Protein AF-A0A7S3TUL5-F1 (afdb_monomer_lite)

Organism: NCBI:txid141414

Sequence (119 aa):
ETARLPGVASVVRGINGSQAADGTREETILWRGMGNMHVTNRFMMLGGTELACCSATSQLDIAARYARKGGNALLFRIRSTTFMNLGCDISDLSAFPHEKEFLYPPLTFLHPNGVVHKL

Secondary structure (DSSP, 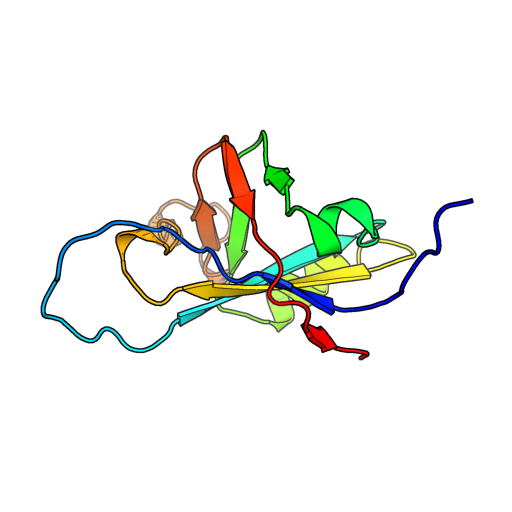8-state):
----B-SEEEEE------S-----PPPEEEEEEEET--B-HHHHHH-EEESS-EEEES-HHHHHHHHTSSSSEEEEEEEE-SGGGSPEE-TTTSS-GGG-EEEEPTTEEE-EEEEEE--

Radius of gyration: 14.52 Å; chains: 1; bounding box: 44×28×36 Å

pLDDT: mean 80.24, std 21.26, range [32.09, 97.94]

Foldseek 3Di:
DWDFDAFAFEWEDDDPDPDDDPDFDDKQKKKAKAAPDTDTVCCQVPFDWAQAKGKIASDPVLRVVNQPPYPGMYMYTYIDGDPVRWACQCLVVDPHNVRRIGIHHGRDTTHTPNDTDDD

Structure (mmCIF, N/CA/C/O backbone):
data_AF-A0A7S3TUL5-F1
#
_entry.id   AF-A0A7S3TUL5-F1
#
loop_
_atom_site.group_PDB
_atom_site.id
_atom_site.type_symbol
_atom_site.label_atom_id
_atom_site.label_alt_id
_atom_site.label_comp_id
_atom_site.label_asym_id
_atom_site.label_entity_id
_atom_site.label_seq_id
_atom_site.pdbx_PDB_ins_code
_atom_site.Cartn_x
_atom_site.Cartn_y
_atom_site.Cartn_z
_atom_site.occupancy
_atom_site.B_iso_or_equiv
_atom_site.auth_seq_id
_atom_site.auth_comp_id
_atom_site.auth_asym_id
_atom_site.auth_atom_id
_atom_site.pdbx_PDB_model_num
ATOM 1 N N . GLU A 1 1 ? 25.106 8.239 -4.232 1.00 34.94 1 GLU A N 1
ATOM 2 C CA . GLU A 1 1 ? 25.076 6.772 -4.382 1.00 34.94 1 GLU A CA 1
ATOM 3 C C . GLU A 1 1 ? 24.132 6.205 -3.325 1.00 34.94 1 GLU A C 1
ATOM 5 O O . GLU A 1 1 ? 24.453 6.217 -2.145 1.00 34.94 1 GLU A O 1
ATOM 10 N N . THR A 1 2 ? 22.888 5.901 -3.697 1.00 40.09 2 THR A N 1
ATOM 11 C CA . THR A 1 2 ? 21.824 5.585 -2.728 1.00 40.09 2 THR A CA 1
ATOM 12 C C . THR A 1 2 ? 21.754 4.073 -2.554 1.00 40.09 2 THR A C 1
ATOM 14 O O . THR A 1 2 ? 21.384 3.369 -3.495 1.00 40.09 2 THR A O 1
ATOM 17 N N . ALA A 1 3 ? 22.145 3.571 -1.380 1.00 41.06 3 ALA A N 1
ATOM 18 C CA . ALA A 1 3 ? 22.122 2.143 -1.076 1.00 41.06 3 ALA A CA 1
ATOM 19 C C . ALA A 1 3 ? 20.706 1.567 -1.272 1.00 41.06 3 ALA A C 1
ATOM 21 O O . ALA A 1 3 ? 19.731 2.087 -0.729 1.00 41.06 3 ALA A O 1
ATOM 22 N N . ARG A 1 4 ? 20.611 0.521 -2.100 1.00 45.22 4 ARG A N 1
ATOM 23 C CA . ARG A 1 4 ? 19.381 -0.209 -2.427 1.00 45.22 4 ARG A CA 1
ATOM 24 C C . ARG A 1 4 ? 19.258 -1.368 -1.445 1.00 45.22 4 ARG A C 1
ATOM 26 O O . ARG A 1 4 ? 20.171 -2.187 -1.371 1.00 45.22 4 ARG A O 1
ATOM 33 N N . LEU A 1 5 ? 18.161 -1.435 -0.699 1.00 45.19 5 LEU A N 1
ATOM 34 C CA . LEU A 1 5 ? 17.906 -2.533 0.231 1.00 45.19 5 LEU A CA 1
ATOM 35 C C . LEU A 1 5 ? 16.775 -3.412 -0.319 1.00 45.19 5 LEU A C 1
ATOM 37 O O . LEU A 1 5 ? 15.659 -2.914 -0.474 1.00 45.19 5 LEU A O 1
ATOM 41 N N . PRO A 1 6 ? 17.028 -4.701 -0.609 1.00 38.50 6 PRO A N 1
ATOM 42 C CA . PRO A 1 6 ? 15.955 -5.648 -0.870 1.00 38.50 6 PRO A CA 1
ATOM 43 C C . PRO A 1 6 ? 15.253 -5.972 0.455 1.00 38.50 6 PRO A C 1
ATOM 45 O O . PRO A 1 6 ? 15.899 -6.397 1.418 1.00 38.50 6 PRO A O 1
ATOM 48 N N . GLY A 1 7 ? 13.939 -5.762 0.524 1.00 37.53 7 GLY A N 1
ATOM 49 C CA . GLY A 1 7 ? 13.159 -6.148 1.695 1.00 37.53 7 GLY A CA 1
ATOM 50 C C . GLY A 1 7 ? 11.718 -5.645 1.707 1.00 37.53 7 GLY A C 1
ATOM 51 O O . GLY A 1 7 ? 11.380 -4.626 1.109 1.00 37.53 7 GLY A O 1
ATOM 52 N N . VAL A 1 8 ? 10.875 -6.393 2.413 1.00 40.91 8 VAL A N 1
ATOM 53 C CA . VAL A 1 8 ? 9.488 -6.063 2.753 1.00 40.91 8 VAL A CA 1
ATOM 54 C C . VAL A 1 8 ? 9.510 -4.913 3.755 1.00 40.91 8 VAL A C 1
ATOM 56 O O . VAL A 1 8 ? 10.056 -5.073 4.845 1.00 40.91 8 VAL A O 1
ATOM 59 N N . ALA A 1 9 ? 8.929 -3.765 3.414 1.00 42.16 9 ALA A N 1
ATOM 60 C CA . ALA A 1 9 ? 8.861 -2.614 4.309 1.00 42.16 9 ALA A CA 1
ATOM 61 C C . ALA A 1 9 ? 7.558 -2.668 5.114 1.00 42.16 9 ALA A C 1
ATOM 63 O O . ALA A 1 9 ? 6.473 -2.665 4.536 1.00 42.16 9 ALA A O 1
ATOM 64 N N . SER A 1 10 ? 7.615 -2.698 6.445 1.00 37.38 10 SER A N 1
ATOM 65 C CA . SER A 1 10 ? 6.401 -2.456 7.230 1.00 37.38 10 SER A CA 1
ATOM 66 C C . SER A 1 10 ? 6.160 -0.961 7.408 1.00 37.38 10 SER A C 1
ATOM 68 O O . SER A 1 10 ? 7.054 -0.192 7.763 1.00 37.38 10 SER A O 1
ATOM 70 N N . VAL A 1 11 ? 4.924 -0.552 7.145 1.00 46.19 11 VAL A N 1
ATOM 71 C CA . VAL A 1 11 ? 4.469 0.832 7.224 1.00 46.19 11 VAL A CA 1
ATOM 72 C C . VAL A 1 11 ? 3.430 0.910 8.334 1.00 46.19 11 VAL A C 1
ATOM 74 O O . VAL A 1 11 ? 2.413 0.220 8.310 1.00 46.19 11 VAL A O 1
ATOM 77 N N . VAL A 1 12 ? 3.690 1.755 9.323 1.00 41.38 12 VAL A N 1
ATOM 78 C CA . VAL A 1 12 ? 2.740 2.100 10.377 1.00 41.38 12 VAL A CA 1
ATOM 79 C C . VAL A 1 12 ? 2.225 3.495 10.074 1.00 41.38 12 VAL A C 1
ATOM 81 O O . VAL A 1 12 ? 2.977 4.462 10.100 1.00 41.38 12 VAL A O 1
ATOM 84 N N . ARG A 1 13 ? 0.929 3.622 9.794 1.00 41.25 13 ARG A N 1
ATOM 85 C CA . ARG A 1 13 ? 0.298 4.929 9.612 1.00 41.25 13 ARG A CA 1
ATOM 86 C C . ARG A 1 13 ? 0.134 5.598 10.981 1.00 41.25 13 ARG A C 1
ATOM 88 O O . ARG A 1 13 ? -0.803 5.295 11.713 1.00 41.25 13 ARG A O 1
ATOM 95 N N . GLY A 1 14 ? 1.058 6.487 11.338 1.00 32.72 14 GLY A N 1
ATOM 96 C CA . GLY A 1 14 ? 0.915 7.359 12.503 1.00 32.72 14 GLY A CA 1
ATOM 97 C C . GLY A 1 14 ? -0.020 8.521 12.178 1.00 32.72 14 GLY A C 1
ATOM 98 O O . GLY A 1 14 ? 0.382 9.453 11.490 1.00 32.72 14 GLY A O 1
ATOM 99 N N . ILE A 1 15 ? -1.266 8.472 12.652 1.00 36.03 15 ILE A N 1
ATOM 100 C CA . ILE A 1 15 ? -2.107 9.669 12.751 1.00 36.03 15 ILE A CA 1
ATOM 101 C C . ILE A 1 15 ? -1.922 10.177 14.183 1.00 36.03 15 ILE A C 1
ATOM 103 O O . ILE A 1 15 ? -2.477 9.591 15.108 1.00 36.03 15 ILE A O 1
ATOM 107 N N . ASN A 1 16 ? -1.131 11.236 14.386 1.00 32.28 16 ASN A N 1
ATOM 108 C CA . ASN A 1 16 ? -1.084 11.939 15.673 1.00 32.28 16 ASN A CA 1
ATOM 109 C C . ASN A 1 16 ? -2.344 12.804 15.808 1.00 32.28 16 ASN A C 1
ATOM 111 O O . ASN A 1 16 ? -2.300 14.024 15.685 1.00 32.28 16 ASN A O 1
ATOM 115 N N . GLY A 1 17 ? -3.485 12.147 16.006 1.00 32.09 17 GLY A N 1
ATOM 116 C CA . GLY A 1 17 ? -4.689 12.777 16.520 1.00 32.09 17 GLY A CA 1
ATOM 117 C C . GLY A 1 17 ? -4.656 12.678 18.036 1.00 32.09 17 GLY A C 1
ATOM 118 O O . GLY A 1 17 ? -4.829 11.596 18.590 1.00 32.09 17 GLY A O 1
ATOM 119 N N . SER A 1 18 ? -4.416 13.794 18.719 1.00 45.31 18 SER A N 1
ATOM 120 C CA . SER A 1 18 ? -4.820 13.914 20.115 1.00 45.31 18 SER A CA 1
ATOM 121 C C . SER A 1 18 ? -6.340 13.779 20.150 1.00 45.31 18 SER A C 1
ATOM 123 O O . SER A 1 18 ? -7.002 14.621 19.548 1.00 45.31 18 SER A O 1
ATOM 125 N N . GLN A 1 19 ? -6.855 12.718 20.771 1.00 39.38 19 GLN A N 1
ATOM 126 C CA . GLN A 1 19 ? -8.139 12.601 21.486 1.00 39.38 19 GLN A CA 1
ATOM 127 C C . GLN A 1 19 ? -8.574 11.127 21.506 1.00 39.38 19 GLN A C 1
ATOM 129 O O . GLN A 1 19 ? -8.499 10.414 20.507 1.00 39.38 19 GLN A O 1
ATOM 134 N N . ALA A 1 20 ? -8.988 10.687 22.691 1.00 47.53 20 ALA A N 1
ATOM 135 C CA . ALA A 1 20 ? -9.400 9.330 23.004 1.00 47.53 20 ALA A CA 1
ATOM 136 C C . ALA A 1 20 ? -10.647 8.914 22.207 1.00 47.53 20 ALA A C 1
ATOM 138 O O . ALA A 1 20 ? -11.630 9.650 22.156 1.00 47.53 20 ALA A O 1
ATOM 139 N N . ALA A 1 21 ? -10.621 7.707 21.643 1.00 42.75 21 ALA A N 1
ATOM 140 C CA . ALA A 1 21 ? -11.821 6.993 21.232 1.00 42.75 21 ALA A CA 1
ATOM 141 C C . ALA A 1 21 ? -11.750 5.582 21.820 1.00 42.75 21 ALA A C 1
ATOM 143 O O . ALA A 1 21 ? -10.981 4.731 21.376 1.00 42.75 21 ALA A O 1
ATOM 144 N N . ASP A 1 22 ? -12.527 5.419 22.883 1.00 47.97 22 ASP A N 1
ATOM 145 C CA . ASP A 1 22 ? -12.920 4.175 23.523 1.00 47.97 22 ASP A CA 1
ATOM 146 C C . ASP A 1 22 ? -13.523 3.210 22.483 1.00 47.97 22 ASP A C 1
ATOM 148 O O . ASP A 1 22 ? -14.472 3.555 21.776 1.00 47.97 22 ASP A O 1
ATOM 152 N N . GLY A 1 23 ? -12.911 2.034 22.325 1.00 47.47 23 GLY A N 1
ATOM 153 C CA . GLY A 1 23 ? -13.266 1.044 21.307 1.00 47.47 23 GLY A CA 1
ATOM 154 C C . GLY A 1 23 ? -12.035 0.356 20.722 1.00 47.47 23 GLY A C 1
ATOM 155 O O . GLY A 1 23 ? -11.630 0.640 19.594 1.00 47.47 23 GLY A O 1
ATOM 156 N N . THR A 1 24 ? -11.426 -0.553 21.486 1.00 48.53 24 THR A N 1
ATOM 157 C CA . THR A 1 24 ? -10.317 -1.409 21.037 1.00 48.53 24 THR A CA 1
ATOM 158 C C . THR A 1 24 ? -10.776 -2.308 19.888 1.00 48.53 24 THR A C 1
ATOM 160 O O . THR A 1 24 ? -11.285 -3.407 20.103 1.00 48.53 24 THR A O 1
ATOM 163 N N . ARG A 1 25 ? -10.629 -1.838 18.649 1.00 57.88 25 ARG A N 1
ATOM 164 C CA . ARG A 1 25 ? -10.708 -2.705 17.473 1.00 57.88 25 ARG A CA 1
ATOM 165 C C . ARG A 1 25 ? -9.414 -3.516 17.400 1.00 57.88 25 ARG A C 1
ATOM 167 O O . ARG A 1 25 ? -8.333 -2.956 17.573 1.00 57.88 25 ARG A O 1
ATOM 174 N N . GLU A 1 26 ? -9.548 -4.815 17.152 1.00 66.69 26 GLU A N 1
ATOM 175 C CA . GLU A 1 26 ? -8.428 -5.719 16.874 1.00 66.69 26 GLU A CA 1
ATOM 176 C C . GLU A 1 26 ? -7.555 -5.137 15.750 1.00 66.69 26 GLU A C 1
ATOM 178 O O . GLU A 1 26 ? -8.058 -4.638 14.735 1.00 66.69 26 GLU A O 1
ATOM 183 N N . GLU A 1 27 ? -6.240 -5.170 15.956 1.00 82.06 27 GLU A N 1
ATOM 184 C CA . GLU A 1 27 ? -5.256 -4.719 14.979 1.00 82.06 27 GLU A CA 1
ATOM 185 C C . GLU A 1 27 ? -5.489 -5.420 13.634 1.00 82.06 27 GLU A C 1
ATOM 187 O O . GLU A 1 27 ? -5.505 -6.645 13.548 1.00 82.06 27 GLU A O 1
ATOM 192 N N . THR A 1 28 ? -5.659 -4.641 12.563 1.00 90.06 28 THR A N 1
ATOM 193 C CA . THR A 1 28 ? -5.838 -5.188 11.215 1.00 90.06 28 THR A CA 1
ATOM 194 C C . THR A 1 28 ? -4.553 -5.019 10.417 1.00 90.06 28 THR A C 1
ATOM 196 O O . THR A 1 28 ? -4.009 -3.916 10.300 1.00 90.06 28 THR A O 1
ATOM 199 N N . ILE A 1 29 ? -4.073 -6.123 9.845 1.00 92.88 29 ILE A N 1
ATOM 200 C CA . ILE A 1 29 ? -2.926 -6.130 8.939 1.00 92.88 29 ILE A CA 1
ATOM 201 C C . ILE A 1 29 ? -3.422 -6.173 7.500 1.00 92.88 29 ILE A C 1
ATOM 203 O O . ILE A 1 29 ? -4.147 -7.085 7.107 1.00 92.88 29 ILE A O 1
ATOM 207 N N . LEU A 1 30 ? -2.975 -5.201 6.713 1.00 95.19 30 LEU A N 1
ATOM 208 C CA . LEU A 1 30 ? -3.174 -5.149 5.273 1.00 95.19 30 LEU A CA 1
ATOM 209 C C . LEU A 1 30 ? -1.831 -5.272 4.551 1.00 95.19 30 LEU A C 1
ATOM 211 O O . LEU A 1 30 ? -0.773 -4.913 5.070 1.00 95.19 30 LEU A O 1
ATOM 215 N N . TRP A 1 31 ? -1.879 -5.766 3.326 1.00 96.12 31 TRP A N 1
ATOM 216 C CA . TRP A 1 31 ? -0.732 -6.065 2.491 1.00 96.12 31 TRP A CA 1
ATOM 217 C C . TRP A 1 31 ? -0.861 -5.358 1.150 1.00 96.12 31 TRP A C 1
ATOM 219 O O . TRP A 1 31 ? -1.924 -5.354 0.536 1.00 96.12 31 TRP A O 1
ATOM 229 N N . ARG A 1 32 ? 0.235 -4.782 0.660 1.00 95.25 32 ARG A N 1
ATOM 230 C CA . ARG A 1 32 ? 0.304 -4.196 -0.687 1.00 95.25 32 ARG A CA 1
ATOM 231 C C . ARG A 1 32 ? 1.551 -4.696 -1.389 1.00 95.25 32 ARG A C 1
ATOM 233 O O . ARG A 1 32 ? 2.649 -4.549 -0.863 1.00 95.25 32 ARG A O 1
ATOM 240 N N . GLY A 1 33 ? 1.382 -5.283 -2.568 1.00 93.75 33 GLY A N 1
ATOM 241 C CA . GLY A 1 33 ? 2.485 -5.775 -3.385 1.00 93.75 33 GLY A CA 1
ATOM 242 C C . GLY A 1 33 ? 2.751 -4.893 -4.591 1.00 93.75 33 GLY A C 1
ATOM 243 O O . GLY A 1 33 ? 1.823 -4.520 -5.300 1.00 93.75 33 GLY A O 1
ATOM 244 N N . MET A 1 34 ? 4.023 -4.594 -4.838 1.00 92.06 34 MET A N 1
ATOM 245 C CA . MET A 1 34 ? 4.485 -3.771 -5.952 1.00 92.06 34 MET A CA 1
ATOM 246 C C . MET A 1 34 ? 5.599 -4.504 -6.702 1.00 92.06 34 MET A C 1
ATOM 248 O O . MET A 1 34 ? 6.646 -4.813 -6.129 1.00 92.06 34 MET A O 1
ATOM 252 N N . GLY A 1 35 ? 5.373 -4.787 -7.984 1.00 91.06 35 GLY A N 1
ATOM 253 C CA . GLY A 1 35 ? 6.394 -5.332 -8.878 1.00 91.06 35 GLY A CA 1
ATOM 254 C C . GLY A 1 35 ? 7.313 -4.241 -9.428 1.00 91.06 35 GLY A C 1
ATOM 255 O O . GLY A 1 35 ? 6.918 -3.085 -9.556 1.00 91.06 35 GLY A O 1
ATOM 256 N N . ASN A 1 3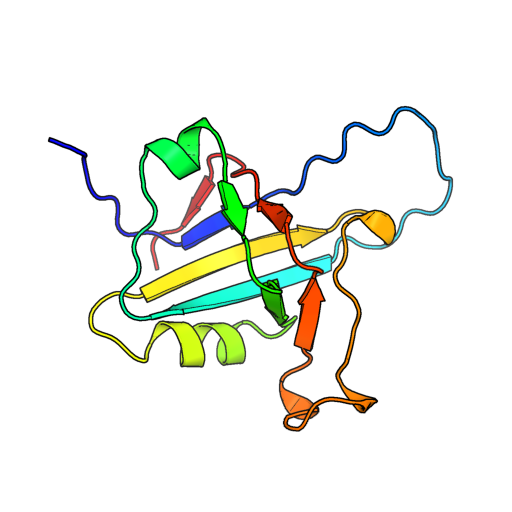6 ? 8.547 -4.619 -9.765 1.00 89.94 36 ASN A N 1
ATOM 257 C CA . ASN A 1 36 ? 9.601 -3.740 -10.286 1.00 89.94 36 ASN A CA 1
ATOM 258 C C . ASN A 1 36 ? 9.910 -2.527 -9.393 1.00 89.94 36 ASN A C 1
ATOM 260 O O . ASN A 1 36 ? 10.353 -1.488 -9.878 1.00 89.94 36 ASN A O 1
ATOM 264 N N . MET A 1 37 ? 9.701 -2.665 -8.084 1.00 88.12 37 MET A N 1
ATOM 265 C CA . MET A 1 37 ? 9.852 -1.585 -7.115 1.00 88.12 37 MET A CA 1
ATOM 266 C C . MET A 1 37 ? 10.829 -1.982 -6.009 1.00 88.12 37 MET A C 1
ATOM 268 O O . MET A 1 37 ? 10.901 -3.145 -5.621 1.00 88.12 37 MET A O 1
ATOM 272 N N . HIS A 1 38 ? 11.548 -0.991 -5.481 1.00 86.75 38 HIS A N 1
ATOM 273 C CA . HIS A 1 38 ? 12.398 -1.117 -4.297 1.00 86.75 38 HIS A CA 1
ATOM 274 C C . HIS A 1 38 ? 12.068 -0.021 -3.302 1.00 86.75 38 HIS A C 1
ATOM 276 O O . HIS A 1 38 ? 11.718 1.097 -3.687 1.00 86.75 38 HIS A O 1
ATOM 282 N N . VAL A 1 39 ? 12.247 -0.321 -2.020 1.00 87.25 39 VAL A N 1
ATOM 283 C CA . VAL A 1 39 ? 12.190 0.714 -0.995 1.00 87.25 39 VAL A CA 1
ATOM 284 C C . VAL A 1 39 ? 13.445 1.587 -1.073 1.00 87.25 39 VAL A C 1
ATOM 286 O O . VAL A 1 39 ? 14.550 1.107 -1.332 1.00 87.25 39 VAL A O 1
ATOM 289 N N . THR A 1 40 ? 13.283 2.892 -0.863 1.00 89.19 40 THR A N 1
ATOM 290 C CA . THR A 1 40 ? 14.407 3.836 -0.826 1.00 89.19 40 THR A CA 1
ATOM 291 C C . THR A 1 40 ? 14.748 4.199 0.613 1.00 89.19 40 THR A C 1
ATOM 293 O O . THR A 1 40 ? 13.863 4.275 1.465 1.00 89.19 40 THR A O 1
ATOM 296 N N . ASN A 1 41 ? 16.016 4.521 0.884 1.00 90.00 41 ASN A N 1
ATOM 297 C CA . ASN A 1 41 ? 16.422 5.029 2.201 1.00 90.00 41 ASN A CA 1
ATOM 298 C C . ASN A 1 41 ? 15.648 6.294 2.589 1.00 90.00 41 ASN A C 1
ATOM 300 O O . ASN A 1 41 ? 15.287 6.470 3.745 1.00 90.00 41 ASN A O 1
ATOM 304 N N . ARG A 1 42 ? 15.333 7.155 1.612 1.00 91.69 42 ARG A N 1
ATOM 305 C CA . ARG A 1 42 ? 14.515 8.350 1.845 1.00 91.69 42 ARG A CA 1
ATOM 306 C C . ARG A 1 42 ? 13.128 7.983 2.364 1.00 91.69 42 ARG A C 1
ATOM 308 O O . ARG A 1 42 ? 12.705 8.563 3.356 1.00 91.69 42 ARG A O 1
ATOM 315 N N . PHE A 1 43 ? 12.462 7.014 1.733 1.00 91.44 43 PHE A N 1
ATOM 316 C CA . PHE A 1 43 ? 11.182 6.514 2.225 1.00 91.44 43 PHE A CA 1
ATOM 317 C C . PHE A 1 43 ? 11.325 5.919 3.627 1.00 91.44 43 PHE A C 1
ATOM 319 O O . PHE A 1 43 ? 10.518 6.239 4.485 1.00 91.44 43 PHE A O 1
ATOM 326 N N . MET A 1 44 ? 12.373 5.125 3.885 1.00 89.50 44 MET A N 1
ATOM 327 C CA . MET A 1 44 ? 12.618 4.524 5.206 1.00 89.50 44 MET A CA 1
ATOM 328 C C . MET A 1 44 ? 12.860 5.550 6.323 1.00 89.50 44 MET A C 1
ATOM 330 O O . MET A 1 44 ? 12.566 5.256 7.477 1.00 89.50 44 MET A O 1
ATOM 334 N N . MET A 1 45 ? 13.380 6.737 6.000 1.00 89.56 45 MET A N 1
ATOM 335 C CA . MET A 1 45 ? 13.619 7.805 6.978 1.00 89.56 45 MET A CA 1
ATOM 336 C C . MET A 1 45 ? 12.430 8.754 7.146 1.00 89.56 45 MET A C 1
ATOM 338 O O . MET A 1 45 ? 12.188 9.228 8.248 1.00 89.56 45 MET A O 1
ATOM 342 N N . LEU A 1 46 ? 11.736 9.086 6.054 1.00 91.19 46 LEU A N 1
ATOM 343 C CA . LEU A 1 46 ? 10.775 10.197 6.018 1.00 91.19 46 LEU A CA 1
ATOM 344 C C . LEU A 1 46 ? 9.336 9.760 5.733 1.00 91.19 46 LEU A C 1
ATOM 346 O O . LEU A 1 46 ? 8.430 10.582 5.809 1.00 91.19 46 LEU A O 1
ATOM 350 N N . GLY A 1 47 ? 9.120 8.506 5.348 1.00 92.25 47 GLY A N 1
ATOM 351 C CA . GLY A 1 47 ? 7.876 8.077 4.723 1.00 92.25 47 GLY A CA 1
ATOM 352 C C . GLY A 1 47 ? 7.695 8.629 3.313 1.00 92.25 47 GLY A C 1
ATOM 353 O O . GLY A 1 47 ? 8.636 9.084 2.654 1.00 92.25 47 GLY A O 1
ATOM 354 N N . GLY A 1 48 ? 6.464 8.549 2.825 1.00 92.19 48 GLY A N 1
ATOM 355 C CA . GLY A 1 48 ? 6.090 9.052 1.512 1.00 92.19 48 GLY A CA 1
ATOM 356 C C . GLY A 1 48 ? 4.582 9.143 1.339 1.00 92.19 48 GLY A C 1
ATOM 357 O O . GLY A 1 48 ?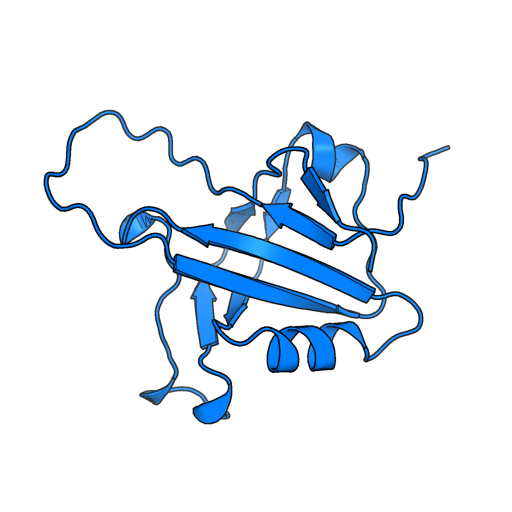 3.824 8.429 1.990 1.00 92.19 48 GLY A O 1
ATOM 358 N N . THR A 1 49 ? 4.159 10.026 0.444 1.00 93.88 49 THR A N 1
ATOM 359 C CA . THR A 1 49 ? 2.753 10.200 0.074 1.00 93.88 49 THR A CA 1
ATOM 360 C C . THR A 1 49 ? 2.484 9.459 -1.226 1.00 93.88 49 THR A C 1
ATOM 362 O O . THR A 1 49 ? 3.130 9.736 -2.235 1.00 93.88 49 THR A O 1
ATOM 365 N N . GLU A 1 50 ? 1.523 8.539 -1.213 1.00 93.25 50 GLU A N 1
ATOM 366 C CA . GLU A 1 50 ? 0.967 7.968 -2.439 1.00 93.25 50 GLU A CA 1
ATOM 367 C C . GLU A 1 50 ? 0.031 9.007 -3.069 1.00 93.25 50 GLU A C 1
ATOM 369 O O . GLU A 1 50 ? -0.921 9.462 -2.433 1.00 93.25 50 GLU A O 1
ATOM 374 N N . LEU A 1 51 ? 0.327 9.429 -4.300 1.00 94.75 51 LEU A N 1
ATOM 375 C CA . LEU A 1 51 ? -0.463 10.461 -4.982 1.00 94.75 51 LEU A CA 1
ATOM 376 C C . LEU A 1 51 ? -1.766 9.895 -5.550 1.00 94.75 51 LEU A C 1
ATOM 378 O O . LEU A 1 51 ? -2.765 10.606 -5.612 1.00 94.75 51 LEU A O 1
ATOM 382 N N . ALA A 1 52 ? -1.755 8.623 -5.948 1.00 95.62 52 ALA A N 1
ATOM 383 C CA . ALA A 1 52 ? -2.939 7.903 -6.390 1.00 95.62 52 ALA A CA 1
ATOM 384 C C . ALA A 1 52 ? -3.703 7.305 -5.197 1.00 95.62 52 ALA A C 1
ATOM 386 O O . ALA A 1 52 ? -3.274 7.386 -4.045 1.00 95.62 52 ALA A O 1
ATOM 387 N N . CYS A 1 53 ? -4.835 6.656 -5.465 1.00 95.88 53 CYS A N 1
ATOM 388 C CA . CYS A 1 53 ? -5.426 5.769 -4.469 1.00 95.88 53 CYS A CA 1
ATOM 389 C C . CYS A 1 53 ? -4.442 4.633 -4.139 1.00 95.88 53 CYS A C 1
ATOM 391 O O . CYS A 1 53 ? -3.806 4.062 -5.031 1.00 95.88 53 CYS A O 1
ATOM 393 N N . CYS A 1 54 ? -4.328 4.283 -2.859 1.00 94.62 54 CYS A N 1
ATOM 394 C CA . CYS A 1 54 ? -3.455 3.201 -2.413 1.00 94.62 54 CYS A CA 1
ATOM 395 C C . CYS A 1 54 ? -4.303 1.952 -2.156 1.00 94.62 54 CYS A C 1
ATOM 397 O O . CYS A 1 54 ? -5.060 1.903 -1.193 1.00 94.62 54 CYS A O 1
ATOM 399 N N . SER A 1 55 ? -4.193 0.959 -3.035 1.00 96.81 55 SER A N 1
ATOM 400 C CA . SER A 1 55 ? -4.860 -0.339 -2.886 1.00 96.81 55 SER A CA 1
ATOM 401 C C . SER A 1 55 ? -4.037 -1.282 -2.000 1.00 96.81 55 SER A C 1
ATOM 403 O O . SER A 1 55 ? -2.812 -1.387 -2.168 1.00 96.81 55 SER A O 1
ATOM 405 N N . ALA A 1 56 ? -4.699 -1.951 -1.059 1.00 97.25 56 ALA A N 1
ATOM 406 C CA . ALA A 1 56 ? -4.140 -2.981 -0.189 1.00 97.25 56 ALA A CA 1
ATOM 407 C C . ALA A 1 56 ? -5.158 -4.116 0.009 1.00 97.25 56 ALA A C 1
ATOM 409 O O . ALA A 1 56 ? -6.334 -3.958 -0.283 1.00 97.25 56 ALA A O 1
ATOM 410 N N . THR A 1 57 ? -4.727 -5.263 0.518 1.00 97.94 57 THR A N 1
ATOM 411 C CA . THR A 1 57 ? -5.576 -6.443 0.742 1.00 97.94 57 THR A CA 1
ATOM 412 C C . THR A 1 57 ? -5.299 -7.060 2.105 1.00 97.94 57 THR A C 1
ATOM 414 O O . THR A 1 57 ? -4.174 -7.009 2.595 1.00 97.94 57 THR A O 1
ATOM 417 N N . SER A 1 58 ? -6.291 -7.684 2.732 1.00 96.06 58 SER A N 1
ATOM 418 C CA . SER A 1 58 ? -6.064 -8.492 3.938 1.00 96.06 58 SER A CA 1
ATOM 419 C C . SER A 1 58 ? -5.383 -9.841 3.648 1.00 96.06 58 SER A C 1
ATOM 421 O O . SER A 1 58 ? -4.962 -10.531 4.576 1.00 96.06 58 SER A O 1
ATOM 423 N N . GLN A 1 59 ? -5.218 -10.213 2.374 1.00 96.88 59 GLN A N 1
ATOM 424 C CA . GLN A 1 59 ? -4.664 -11.497 1.944 1.00 96.88 59 GLN A CA 1
ATOM 425 C C . GLN A 1 59 ? -3.223 -11.354 1.430 1.00 96.88 59 GLN A C 1
ATOM 427 O O . GLN A 1 59 ? -2.954 -10.740 0.394 1.00 96.88 59 GLN A O 1
ATOM 432 N N . LEU A 1 60 ? -2.267 -11.956 2.144 1.00 94.81 60 LEU A N 1
ATOM 433 C CA . LEU A 1 60 ? -0.845 -11.887 1.786 1.00 94.81 60 LEU A CA 1
ATOM 434 C C . LEU A 1 60 ? -0.551 -12.508 0.411 1.00 94.81 60 LEU A C 1
ATOM 436 O O . LEU A 1 60 ? 0.287 -11.990 -0.326 1.00 94.81 60 LEU A O 1
ATOM 440 N N . ASP A 1 61 ? -1.212 -13.608 0.050 1.00 96.00 61 ASP A N 1
ATOM 441 C CA . ASP A 1 61 ? -0.963 -14.296 -1.217 1.00 96.00 61 ASP A CA 1
ATOM 442 C C . ASP A 1 61 ? -1.389 -13.442 -2.421 1.00 96.00 61 ASP A C 1
ATOM 444 O O . ASP A 1 61 ? -0.664 -13.393 -3.415 1.00 96.00 61 ASP A O 1
ATOM 448 N N . ILE A 1 62 ? -2.499 -12.704 -2.313 1.00 97.25 62 ILE A N 1
ATOM 449 C CA . ILE A 1 62 ? -2.935 -11.732 -3.321 1.00 97.25 62 ILE A CA 1
ATOM 450 C C . ILE A 1 62 ? -1.883 -10.632 -3.483 1.00 97.25 62 ILE A C 1
ATOM 452 O O . ILE A 1 62 ? -1.390 -10.414 -4.593 1.00 97.25 62 ILE A O 1
ATOM 456 N N . ALA A 1 63 ? -1.446 -10.000 -2.388 1.00 95.50 63 ALA A N 1
ATOM 457 C CA . ALA A 1 63 ? -0.387 -8.992 -2.446 1.00 95.50 63 ALA A CA 1
ATOM 458 C C . ALA A 1 63 ? 0.906 -9.558 -3.066 1.00 95.50 63 ALA A C 1
ATOM 460 O O . ALA A 1 63 ? 1.518 -8.925 -3.929 1.00 95.50 63 ALA A O 1
ATOM 461 N N . ALA A 1 64 ? 1.304 -10.778 -2.699 1.00 93.94 64 ALA A N 1
ATOM 462 C CA . ALA A 1 64 ? 2.475 -11.434 -3.269 1.00 93.94 64 ALA A CA 1
ATOM 463 C C . ALA A 1 64 ? 2.339 -11.652 -4.786 1.00 93.94 64 ALA A C 1
ATOM 465 O O . ALA A 1 64 ? 3.309 -11.439 -5.514 1.00 93.94 64 ALA A O 1
ATOM 466 N N . ARG A 1 65 ? 1.152 -12.003 -5.303 1.00 94.75 65 ARG A N 1
ATOM 467 C CA . ARG A 1 65 ? 0.917 -12.117 -6.757 1.00 94.75 65 ARG A CA 1
ATOM 468 C C . ARG A 1 65 ? 1.178 -10.798 -7.480 1.00 94.75 65 ARG A C 1
ATOM 470 O O . ARG A 1 65 ? 1.815 -10.820 -8.529 1.00 94.75 65 ARG A O 1
ATOM 477 N N . TYR A 1 66 ? 0.743 -9.664 -6.927 1.00 93.44 66 TYR A N 1
ATOM 478 C CA . TYR A 1 66 ? 1.026 -8.342 -7.504 1.00 93.44 66 TYR A CA 1
ATOM 479 C C . TYR A 1 66 ? 2.512 -7.974 -7.429 1.00 93.44 66 TYR A C 1
ATOM 481 O O . TYR A 1 66 ? 3.063 -7.453 -8.399 1.00 93.44 66 TYR A O 1
ATOM 489 N N . ALA A 1 67 ? 3.188 -8.308 -6.326 1.00 92.06 67 ALA A N 1
ATOM 490 C CA . ALA A 1 67 ? 4.618 -8.048 -6.167 1.00 92.06 67 ALA A CA 1
ATOM 491 C C . ALA A 1 67 ? 5.486 -8.865 -7.145 1.00 92.06 67 ALA A C 1
ATOM 493 O O . ALA A 1 67 ? 6.512 -8.386 -7.619 1.00 92.06 67 ALA A O 1
ATOM 494 N N . ARG A 1 68 ? 5.062 -10.088 -7.490 1.00 88.62 68 ARG A N 1
ATOM 495 C CA . ARG A 1 68 ? 5.804 -11.013 -8.366 1.00 88.62 68 ARG A CA 1
ATOM 496 C C . ARG A 1 68 ? 5.728 -10.688 -9.862 1.00 88.62 68 ARG A C 1
ATOM 498 O O . ARG A 1 68 ? 6.415 -11.343 -10.639 1.00 88.62 68 ARG A O 1
ATOM 505 N N . LYS A 1 69 ? 4.941 -9.696 -10.297 1.00 81.69 69 LYS A N 1
ATOM 506 C CA . LYS A 1 69 ? 4.785 -9.316 -11.722 1.00 81.69 69 LYS A CA 1
ATOM 507 C C . LYS A 1 69 ? 6.018 -8.592 -12.321 1.00 81.69 69 LYS A C 1
ATOM 509 O O . LYS A 1 69 ? 5.881 -7.842 -13.282 1.00 81.69 69 LYS A O 1
ATOM 514 N N . GLY A 1 70 ? 7.220 -8.783 -11.771 1.00 69.38 70 GLY A N 1
ATOM 515 C CA . GLY A 1 70 ? 8.439 -8.072 -12.165 1.00 69.38 70 GLY A CA 1
ATOM 516 C C . GLY A 1 70 ? 9.731 -8.752 -11.703 1.00 69.38 70 GLY A C 1
ATOM 517 O O . GLY A 1 70 ? 9.693 -9.793 -11.055 1.00 69.38 70 GLY A O 1
ATOM 518 N N . GLY A 1 71 ? 10.882 -8.157 -12.030 1.00 77.31 71 GLY A N 1
ATOM 519 C CA . GLY A 1 71 ? 12.195 -8.686 -11.633 1.00 77.31 71 GLY A CA 1
ATOM 520 C C . GLY A 1 71 ? 12.511 -8.476 -10.149 1.00 77.31 71 GLY A C 1
ATOM 521 O O . GLY A 1 71 ? 13.173 -9.301 -9.533 1.00 77.31 71 GLY A O 1
ATOM 522 N N . ASN A 1 72 ? 12.001 -7.389 -9.566 1.00 83.31 72 ASN A N 1
ATOM 523 C CA . ASN A 1 72 ? 12.104 -7.094 -8.137 1.00 83.31 72 ASN A CA 1
ATOM 524 C C . ASN A 1 72 ? 10.708 -6.956 -7.532 1.00 83.31 72 ASN A C 1
ATOM 526 O O . ASN A 1 72 ? 9.793 -6.498 -8.215 1.00 83.31 72 ASN A O 1
ATOM 530 N N . ALA A 1 73 ? 10.557 -7.319 -6.261 1.00 88.56 73 ALA A N 1
ATOM 531 C CA . ALA A 1 73 ? 9.279 -7.332 -5.564 1.00 88.56 73 ALA A CA 1
ATOM 532 C C . ALA A 1 73 ? 9.383 -6.562 -4.244 1.00 88.56 73 ALA A C 1
ATOM 534 O O . ALA A 1 73 ? 10.283 -6.812 -3.442 1.00 88.56 73 ALA A O 1
ATOM 535 N N . LEU A 1 74 ? 8.430 -5.664 -4.004 1.00 89.56 74 LEU A N 1
ATOM 536 C CA . LEU A 1 74 ? 8.256 -4.969 -2.734 1.00 89.56 74 LEU A CA 1
ATOM 537 C C . LEU A 1 74 ? 6.897 -5.344 -2.146 1.00 89.56 74 LEU A C 1
ATOM 539 O O . LEU A 1 74 ? 5.868 -5.208 -2.806 1.00 89.56 74 LEU A O 1
ATOM 543 N N . LEU A 1 75 ? 6.898 -5.796 -0.896 1.00 92.62 75 LEU A N 1
ATOM 544 C CA . LEU A 1 75 ? 5.686 -5.990 -0.108 1.00 92.62 75 LEU A CA 1
ATOM 545 C C . LEU A 1 75 ? 5.661 -4.971 1.025 1.00 92.62 75 LEU A C 1
ATOM 547 O O . LEU A 1 75 ? 6.647 -4.800 1.743 1.00 92.62 75 LEU A O 1
ATOM 551 N N . PHE A 1 76 ? 4.515 -4.327 1.192 1.00 93.31 76 PHE A N 1
ATOM 552 C CA . PHE A 1 76 ? 4.211 -3.517 2.353 1.00 93.31 76 PHE A CA 1
ATOM 553 C C . PHE A 1 76 ? 3.350 -4.308 3.324 1.00 93.31 76 PHE A C 1
ATOM 555 O O . PHE A 1 76 ? 2.323 -4.853 2.919 1.00 93.31 76 PHE A O 1
ATOM 562 N N . ARG A 1 77 ? 3.740 -4.317 4.602 1.00 93.44 77 ARG A N 1
ATOM 563 C CA . ARG A 1 77 ? 2.859 -4.720 5.707 1.00 93.44 77 ARG A CA 1
ATOM 564 C C . ARG A 1 77 ? 2.327 -3.464 6.378 1.00 93.44 77 ARG A C 1
ATOM 566 O O . ARG A 1 77 ? 3.078 -2.779 7.072 1.00 93.44 77 ARG A O 1
ATOM 573 N N . ILE A 1 78 ? 1.064 -3.152 6.135 1.00 92.12 78 ILE A N 1
ATOM 574 C CA . ILE A 1 78 ? 0.391 -1.960 6.638 1.00 92.12 78 ILE A CA 1
ATOM 575 C C . ILE A 1 78 ? -0.383 -2.346 7.889 1.00 92.12 78 ILE A C 1
ATOM 577 O O . ILE A 1 78 ? -1.201 -3.262 7.874 1.00 92.12 78 ILE A O 1
ATOM 581 N N . ARG A 1 79 ? -0.095 -1.652 8.983 1.00 90.00 79 ARG A N 1
ATOM 582 C CA . ARG A 1 79 ? -0.726 -1.899 10.277 1.00 90.00 79 ARG A CA 1
ATOM 583 C C . ARG A 1 79 ? -1.743 -0.810 10.573 1.00 90.00 79 ARG A C 1
ATOM 585 O O . ARG A 1 79 ? -1.358 0.354 10.716 1.00 90.00 79 ARG A O 1
ATOM 592 N N . SER A 1 80 ? -3.006 -1.200 10.683 1.00 86.12 80 SER A N 1
ATOM 593 C CA . SER A 1 80 ? -4.122 -0.316 11.007 1.00 86.12 80 SER A CA 1
ATOM 594 C C . SER A 1 80 ? -4.646 -0.639 12.403 1.00 86.12 80 SER A C 1
ATOM 596 O O . SER A 1 80 ? -5.076 -1.754 12.687 1.00 86.12 80 SER A O 1
ATOM 598 N N . THR A 1 81 ? -4.572 0.349 13.288 1.00 82.69 81 THR A N 1
ATOM 599 C CA . THR A 1 81 ? -4.952 0.249 14.708 1.00 82.69 81 THR A CA 1
ATOM 600 C C . THR A 1 81 ? -6.305 0.884 15.016 1.00 82.69 81 THR A C 1
ATOM 602 O O . THR A 1 81 ? -6.847 0.674 16.094 1.00 82.69 81 THR A O 1
ATOM 605 N N . THR A 1 82 ? -6.855 1.687 14.102 1.00 80.81 82 THR A N 1
ATOM 606 C CA . THR A 1 82 ? -8.146 2.360 14.273 1.00 80.81 82 THR A CA 1
ATOM 607 C C . THR A 1 82 ? -8.924 2.328 12.965 1.00 80.81 82 THR A C 1
ATOM 609 O O . THR A 1 82 ? -8.353 2.207 11.884 1.00 80.81 82 THR A O 1
ATOM 612 N N . PHE A 1 83 ? -10.245 2.493 13.022 1.00 80.69 83 PHE A N 1
ATOM 613 C CA . PHE A 1 83 ? -11.039 2.572 11.791 1.00 80.69 83 PHE A CA 1
ATOM 614 C C . PHE A 1 83 ? -10.620 3.768 10.910 1.00 80.69 83 PHE A C 1
ATOM 616 O O . PHE A 1 83 ? -10.680 3.683 9.690 1.00 80.69 83 PHE A O 1
ATOM 623 N N . MET A 1 84 ? -10.130 4.856 11.520 1.00 82.19 84 MET A N 1
ATOM 624 C CA . MET A 1 84 ? -9.677 6.065 10.819 1.00 82.19 84 MET A CA 1
ATOM 625 C C . MET A 1 84 ? -8.403 5.846 9.995 1.00 82.19 84 MET A C 1
ATOM 627 O O . MET A 1 84 ? -8.155 6.570 9.031 1.00 82.19 84 MET A O 1
ATOM 631 N N . ASN A 1 85 ? -7.562 4.882 10.385 1.00 85.38 85 ASN A N 1
ATOM 632 C CA . ASN A 1 85 ? -6.328 4.560 9.670 1.00 85.38 85 ASN A CA 1
ATOM 633 C C . ASN A 1 85 ? -6.436 3.297 8.803 1.00 85.38 85 ASN A C 1
ATOM 635 O O . ASN A 1 85 ? -5.437 2.923 8.180 1.00 85.38 85 ASN A O 1
ATOM 639 N N . LEU A 1 86 ? -7.615 2.677 8.723 1.00 90.38 86 LEU A N 1
ATOM 640 C CA . LEU A 1 86 ? -7.935 1.580 7.812 1.00 90.38 86 LEU A CA 1
ATOM 641 C C . LEU A 1 86 ? -8.402 2.129 6.452 1.00 90.38 86 LEU A C 1
ATOM 643 O O . LEU A 1 86 ? -8.947 3.230 6.371 1.00 90.38 86 LEU A O 1
ATOM 647 N N . GLY A 1 87 ? -8.148 1.389 5.372 1.00 91.88 87 GLY A N 1
ATOM 648 C CA . GLY A 1 87 ? -8.747 1.682 4.067 1.00 91.88 87 GLY A CA 1
ATOM 649 C C . GLY A 1 87 ? -10.245 1.362 4.058 1.00 91.88 87 GLY A C 1
ATOM 650 O O . GLY A 1 87 ? -10.745 0.676 4.948 1.00 91.88 87 GLY A O 1
ATOM 651 N N . CYS A 1 88 ? -10.968 1.837 3.048 1.00 95.56 88 CYS A N 1
ATOM 652 C CA . CYS A 1 88 ? -12.355 1.427 2.839 1.00 95.56 88 CYS A CA 1
ATOM 653 C C . CYS A 1 88 ? -12.377 0.031 2.206 1.00 95.56 88 CYS A C 1
ATOM 655 O O . CYS A 1 88 ? -11.751 -0.153 1.163 1.00 95.56 88 CYS A O 1
ATOM 657 N N . ASP A 1 89 ? -13.074 -0.934 2.812 1.00 96.19 89 ASP A N 1
ATOM 658 C CA . ASP A 1 89 ? -13.342 -2.220 2.159 1.00 96.19 89 ASP A CA 1
ATOM 659 C C . ASP A 1 89 ? -14.286 -1.979 0.977 1.00 96.19 89 ASP A C 1
ATOM 661 O O . ASP A 1 89 ? -15.419 -1.530 1.156 1.00 96.19 89 ASP A O 1
ATOM 665 N N . ILE A 1 90 ? -13.796 -2.245 -0.231 1.00 97.56 90 ILE A N 1
ATOM 666 C CA . ILE A 1 90 ? -14.559 -2.081 -1.470 1.00 97.56 90 ILE A CA 1
ATOM 667 C C . ILE A 1 90 ? -14.844 -3.420 -2.148 1.00 97.56 90 ILE A C 1
ATOM 669 O O . ILE A 1 90 ? -15.167 -3.438 -3.333 1.00 97.56 90 ILE A O 1
ATOM 673 N N . SER A 1 91 ? -14.750 -4.541 -1.423 1.00 97.19 91 SER A N 1
ATOM 674 C CA . SER A 1 91 ? -14.962 -5.890 -1.969 1.00 97.19 91 SER A CA 1
ATOM 675 C C . SER A 1 91 ? -16.267 -6.001 -2.760 1.00 97.19 91 SER A C 1
ATOM 677 O O . SER A 1 91 ? -16.262 -6.529 -3.867 1.00 97.19 91 SER A O 1
ATOM 679 N N . ASP A 1 92 ? -17.362 -5.449 -2.233 1.00 97.00 92 ASP A N 1
ATOM 680 C CA . ASP A 1 92 ? -18.694 -5.540 -2.848 1.00 97.00 92 ASP A CA 1
ATOM 681 C C . ASP A 1 92 ? -18.859 -4.649 -4.092 1.00 97.00 92 ASP A C 1
ATOM 683 O O . ASP A 1 92 ? -19.791 -4.829 -4.872 1.00 97.00 92 ASP A O 1
ATOM 687 N N . LEU A 1 93 ? -17.951 -3.687 -4.287 1.00 97.06 93 LEU A N 1
ATOM 688 C CA . LEU A 1 93 ? -17.940 -2.760 -5.423 1.00 97.06 93 LEU A CA 1
ATOM 689 C C . LEU A 1 93 ? -16.818 -3.070 -6.425 1.00 97.06 93 LEU A C 1
ATOM 691 O O . LEU A 1 93 ? -16.795 -2.509 -7.521 1.00 97.06 93 LEU A O 1
ATOM 695 N N . SER A 1 94 ? -15.865 -3.922 -6.048 1.00 97.44 94 SER A N 1
ATOM 696 C CA . SER A 1 94 ? -14.681 -4.225 -6.843 1.00 97.44 94 SER A CA 1
ATOM 697 C C . SER A 1 94 ? -15.005 -5.193 -7.979 1.00 97.44 94 SER A C 1
ATOM 699 O O . SER A 1 94 ? -15.819 -6.105 -7.843 1.00 97.44 94 SER A O 1
ATOM 701 N N . ALA A 1 95 ? -14.291 -5.053 -9.097 1.00 97.94 95 ALA A N 1
ATOM 702 C CA . ALA A 1 95 ? -14.288 -6.061 -10.157 1.00 97.94 95 ALA A CA 1
ATOM 703 C C . ALA A 1 95 ? -13.650 -7.390 -9.700 1.00 97.94 95 ALA A C 1
ATOM 705 O O . ALA A 1 95 ? -13.879 -8.430 -10.320 1.00 97.94 95 ALA A O 1
ATO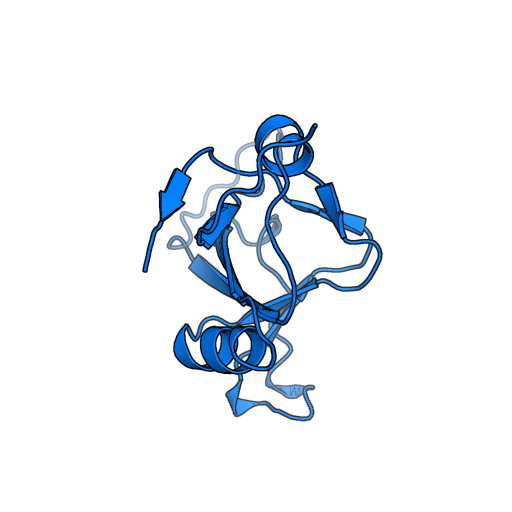M 706 N N . PHE A 1 96 ? -12.886 -7.374 -8.598 1.00 97.50 96 PHE A N 1
ATOM 707 C CA . PHE A 1 96 ? -12.245 -8.550 -8.011 1.00 97.50 96 PHE A CA 1
ATOM 708 C C . PHE A 1 96 ? -12.622 -8.726 -6.523 1.00 97.50 96 PHE A C 1
ATOM 710 O O . PHE A 1 96 ? -11.757 -8.638 -5.653 1.00 97.50 96 PHE A O 1
ATOM 717 N N . PRO A 1 97 ? -13.891 -9.042 -6.183 1.00 97.38 97 PRO A N 1
ATOM 718 C CA . PRO A 1 97 ? -14.356 -9.101 -4.785 1.00 97.38 97 PRO A CA 1
ATOM 719 C C . PRO A 1 97 ? -13.581 -10.073 -3.883 1.00 97.38 97 PRO A C 1
ATOM 721 O O . PRO A 1 97 ? -13.484 -9.894 -2.668 1.00 97.38 97 PRO A O 1
ATOM 724 N N . HIS A 1 98 ? -13.026 -11.130 -4.476 1.00 97.69 98 HIS A N 1
ATOM 725 C CA . HIS A 1 98 ? -12.255 -12.154 -3.774 1.00 97.69 98 HIS A CA 1
ATOM 726 C C . HIS A 1 98 ? -10.878 -11.658 -3.309 1.00 97.69 98 HIS A C 1
ATOM 728 O O . HIS A 1 98 ? -10.312 -12.252 -2.393 1.00 97.69 98 HIS A O 1
ATOM 734 N N . GLU A 1 99 ? -10.364 -10.566 -3.886 1.00 97.94 99 GLU A N 1
ATOM 735 C CA . GLU A 1 99 ? -9.080 -9.974 -3.500 1.00 97.94 99 GLU A CA 1
ATOM 736 C C . GLU A 1 99 ? -9.148 -9.216 -2.169 1.00 97.94 99 GLU A C 1
ATOM 738 O O . GLU A 1 99 ? -8.099 -8.874 -1.627 1.00 97.94 99 GLU A O 1
ATOM 743 N N . LYS A 1 100 ? -10.347 -8.992 -1.608 1.00 97.69 100 LYS A N 1
ATOM 744 C CA . LYS A 1 100 ? -10.552 -8.301 -0.321 1.00 97.69 100 LYS A CA 1
ATOM 745 C C . LYS A 1 100 ? -9.791 -6.982 -0.249 1.00 97.69 100 LYS A C 1
ATOM 747 O O . LYS A 1 100 ? -8.945 -6.772 0.622 1.00 97.69 100 LYS A O 1
ATOM 752 N N . GLU A 1 101 ? -10.072 -6.132 -1.229 1.00 97.81 101 GLU A N 1
ATOM 753 C CA . GLU A 1 101 ? -9.416 -4.848 -1.405 1.00 97.81 101 GLU A CA 1
ATOM 754 C C . GLU A 1 101 ? -9.890 -3.818 -0.373 1.00 97.81 101 GLU A C 1
ATOM 756 O O . GLU A 1 101 ? -11.078 -3.531 -0.234 1.00 97.81 101 GLU A O 1
ATOM 761 N N . PHE A 1 102 ? -8.913 -3.210 0.290 1.00 97.56 102 PHE A N 1
ATOM 762 C CA . PHE A 1 102 ? -9.039 -2.020 1.109 1.00 97.56 102 PHE A CA 1
ATOM 763 C C . PHE A 1 102 ? -8.391 -0.855 0.366 1.00 97.56 102 PHE A C 1
ATOM 765 O O . PHE A 1 102 ? -7.172 -0.825 0.168 1.00 97.56 102 PHE A O 1
ATOM 772 N N . LEU A 1 103 ? -9.205 0.118 -0.031 1.00 97.12 103 LEU A N 1
ATOM 773 C CA . LEU A 1 103 ? -8.759 1.274 -0.791 1.00 97.12 103 LEU A CA 1
ATOM 774 C C . LEU A 1 103 ? -8.573 2.480 0.125 1.00 97.12 103 LEU A C 1
ATOM 776 O O . LEU A 1 103 ? -9.499 2.941 0.796 1.00 97.12 103 LEU A O 1
ATOM 780 N N . TYR A 1 104 ? -7.362 3.018 0.134 1.00 95.94 104 TYR A N 1
ATOM 781 C CA . TYR A 1 104 ? -7.075 4.300 0.753 1.00 95.94 104 TYR A CA 1
ATOM 782 C C . TYR A 1 104 ? -7.233 5.436 -0.268 1.00 95.94 104 TYR A C 1
ATOM 784 O O . TYR A 1 104 ? -6.895 5.253 -1.445 1.00 95.94 104 TYR A O 1
ATOM 792 N N . PRO A 1 105 ? -7.690 6.625 0.166 1.00 95.69 105 PRO A N 1
ATOM 793 C CA . PRO A 1 105 ? -7.855 7.763 -0.727 1.00 95.69 105 PRO A CA 1
ATOM 794 C C . PRO A 1 105 ? -6.505 8.261 -1.273 1.00 95.69 105 PRO A C 1
ATOM 796 O O . PRO A 1 105 ? -5.449 7.956 -0.700 1.00 95.69 105 PRO A O 1
ATOM 799 N N . PRO A 1 106 ? -6.525 9.071 -2.346 1.00 95.75 106 PRO A N 1
ATOM 800 C CA . PRO A 1 106 ? -5.357 9.817 -2.795 1.00 95.75 106 PRO A CA 1
ATOM 801 C C . PRO A 1 106 ? -4.704 10.605 -1.661 1.00 95.75 106 PRO A C 1
ATOM 803 O O . PRO A 1 106 ? -5.366 11.000 -0.699 1.00 95.75 106 PRO A O 1
ATOM 806 N N . LEU A 1 107 ? -3.403 10.863 -1.798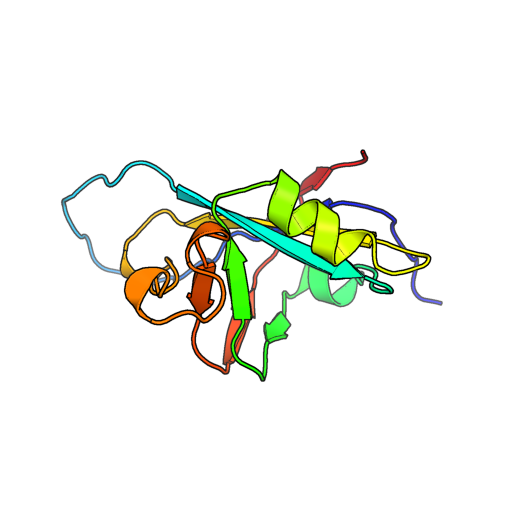 1.00 94.75 107 LEU A N 1
ATOM 807 C CA . LEU A 1 107 ? -2.591 11.577 -0.807 1.00 94.75 107 LEU A CA 1
ATOM 808 C C . LEU A 1 107 ? -2.445 10.832 0.527 1.00 94.75 107 LEU A C 1
ATOM 810 O O . LEU A 1 107 ? -2.171 11.435 1.568 1.00 94.75 107 LEU A O 1
ATOM 814 N N . THR A 1 108 ? -2.583 9.506 0.512 1.00 92.94 108 THR A N 1
ATOM 815 C CA . THR A 1 108 ? -2.333 8.700 1.705 1.00 92.94 108 THR A CA 1
ATOM 816 C C . THR A 1 108 ? -0.845 8.693 2.028 1.00 92.94 108 THR A C 1
ATOM 818 O O . THR A 1 108 ? -0.014 8.215 1.255 1.00 92.94 108 THR A O 1
ATOM 821 N N . PHE A 1 109 ? -0.513 9.209 3.208 1.00 93.44 109 PHE A N 1
ATOM 822 C CA . PHE A 1 109 ? 0.838 9.161 3.743 1.00 93.44 109 PHE A CA 1
ATOM 823 C C . PHE A 1 109 ? 1.136 7.802 4.388 1.00 93.44 109 PHE A C 1
ATOM 825 O O . PHE A 1 109 ? 0.382 7.310 5.233 1.00 93.44 109 PHE A O 1
ATOM 832 N N . LEU A 1 110 ? 2.263 7.218 3.994 1.00 91.62 110 LEU A N 1
ATOM 833 C CA . LEU A 1 110 ? 2.811 5.963 4.486 1.00 91.62 110 LEU A CA 1
ATOM 834 C C . LEU A 1 110 ? 4.094 6.263 5.261 1.00 91.62 110 LEU A C 1
ATOM 836 O O . LEU A 1 110 ? 5.070 6.749 4.690 1.00 91.62 110 LEU A O 1
ATOM 840 N N . HIS A 1 111 ? 4.103 5.944 6.554 1.00 90.25 111 HIS A N 1
ATOM 841 C CA . HIS A 1 111 ? 5.278 6.094 7.405 1.00 90.25 111 HIS A CA 1
ATOM 842 C C . HIS A 1 111 ? 5.876 4.721 7.765 1.00 90.25 111 HIS A C 1
ATOM 844 O O . HIS A 1 111 ? 5.176 3.873 8.319 1.00 90.25 111 HIS A O 1
ATOM 850 N N . PRO A 1 112 ? 7.150 4.441 7.457 1.00 89.62 112 PRO A N 1
ATOM 851 C CA . PRO A 1 112 ? 7.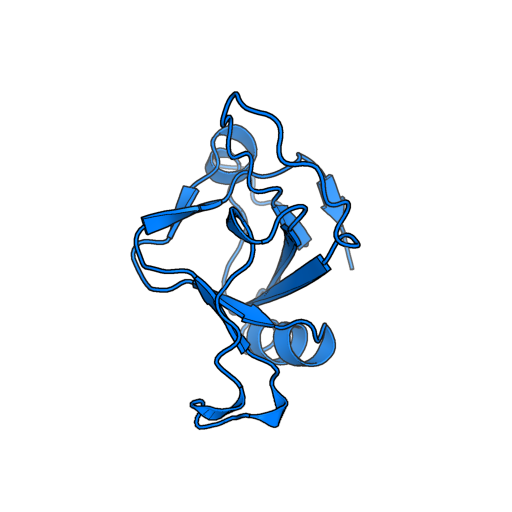797 3.185 7.828 1.00 89.62 112 PRO A CA 1
ATOM 852 C C . PRO A 1 112 ? 7.923 3.071 9.351 1.00 89.62 112 PRO A C 1
ATOM 854 O O . PRO A 1 112 ? 8.071 4.063 10.057 1.00 89.62 112 PRO A O 1
ATOM 857 N N . ASN A 1 113 ? 7.916 1.853 9.880 1.00 82.50 113 ASN A N 1
ATOM 858 C CA . ASN A 1 113 ? 8.228 1.613 11.298 1.00 82.50 113 ASN A CA 1
ATOM 859 C C . ASN A 1 113 ? 9.691 1.201 11.536 1.00 82.50 113 ASN A C 1
ATOM 861 O O . ASN A 1 113 ? 10.027 0.749 12.626 1.00 82.50 113 ASN A O 1
ATOM 865 N N . GLY A 1 114 ? 10.538 1.295 10.507 1.00 77.69 114 GLY A N 1
ATOM 866 C CA . GLY A 1 114 ? 11.943 0.889 10.561 1.00 77.69 114 GLY A CA 1
ATOM 867 C C . GLY A 1 114 ? 12.185 -0.621 10.476 1.00 77.69 114 GLY A C 1
ATOM 868 O O . GLY A 1 114 ? 13.336 -1.037 10.389 1.00 77.69 114 GLY A O 1
ATOM 869 N N . VAL A 1 115 ? 11.137 -1.449 10.453 1.00 80.81 115 VAL A N 1
ATOM 870 C CA . VAL A 1 115 ? 11.275 -2.904 10.347 1.00 80.81 115 VAL A CA 1
ATOM 871 C C . VAL A 1 115 ? 11.224 -3.321 8.878 1.00 80.81 115 VAL A C 1
ATOM 873 O O . VAL A 1 115 ? 10.310 -2.960 8.130 1.00 80.81 115 VAL A O 1
ATOM 876 N N . VAL A 1 116 ? 12.232 -4.093 8.472 1.00 80.75 116 VAL A N 1
ATOM 877 C CA . VAL A 1 116 ? 12.334 -4.684 7.139 1.00 80.75 116 VAL A CA 1
ATOM 878 C C . VAL A 1 116 ? 12.438 -6.193 7.286 1.00 80.75 116 VAL A C 1
ATOM 880 O O . VAL A 1 116 ? 13.321 -6.688 7.985 1.00 80.75 116 VAL A O 1
ATOM 883 N N . HIS A 1 117 ? 11.554 -6.925 6.615 1.00 72.50 117 HIS A N 1
ATOM 884 C CA . HIS A 1 117 ? 11.615 -8.383 6.580 1.00 72.50 117 HIS A CA 1
ATOM 885 C C . HIS A 1 117 ? 12.268 -8.837 5.275 1.00 72.50 117 HIS A C 1
ATOM 887 O O . HIS A 1 117 ? 11.899 -8.384 4.190 1.00 72.50 117 HIS A O 1
ATOM 893 N N . LYS A 1 118 ? 13.250 -9.731 5.381 1.00 64.19 118 LYS A N 1
ATOM 894 C CA . LYS A 1 118 ? 13.771 -10.473 4.232 1.00 64.19 118 LYS A CA 1
ATOM 895 C C . LYS A 1 118 ? 12.964 -11.763 4.120 1.00 64.19 118 LYS A C 1
ATOM 897 O O . LYS A 1 118 ? 12.773 -12.433 5.134 1.00 64.19 118 LYS A O 1
ATOM 902 N N . LEU A 1 119 ? 12.453 -12.033 2.924 1.00 56.53 119 LEU A N 1
ATOM 903 C CA . LEU A 1 119 ? 11.817 -13.298 2.563 1.00 56.53 119 LEU A CA 1
ATOM 904 C C . LEU A 1 119 ? 12.856 -14.211 1.916 1.00 56.53 119 LEU A C 1
ATOM 906 O O . LEU A 1 119 ? 13.730 -13.658 1.207 1.00 56.53 119 LEU A O 1
#